Protein AF-A0A1X9M8N9-F1 (afdb_monomer_lite)

Organism: NCBI:txid199441

Structure (mmCIF, N/CA/C/O backbone):
data_AF-A0A1X9M8N9-F1
#
_entry.id   AF-A0A1X9M8N9-F1
#
loop_
_atom_site.group_PDB
_atom_site.id
_atom_site.type_symbol
_atom_site.label_atom_id
_atom_site.label_alt_id
_atom_site.label_comp_id
_atom_site.label_asym_id
_atom_site.label_entity_id
_atom_site.label_seq_id
_atom_site.pdbx_PDB_ins_code
_atom_site.Cartn_x
_atom_site.Cartn_y
_atom_site.Cartn_z
_atom_site.occupancy
_atom_site.B_iso_or_equiv
_atom_site.auth_seq_id
_atom_site.auth_comp_id
_atom_site.auth_asym_id
_atom_site.auth_atom_id
_atom_site.pdbx_PDB_model_num
ATOM 1 N N . MET A 1 1 ? -0.049 -10.319 -2.020 1.00 65.56 1 MET A N 1
ATOM 2 C CA . MET A 1 1 ? -0.337 -9.346 -0.952 1.00 65.56 1 MET A CA 1
ATOM 3 C C . MET A 1 1 ? 0.998 -8.796 -0.498 1.00 65.56 1 MET A C 1
ATOM 5 O O . MET A 1 1 ? 1.839 -9.592 -0.102 1.00 65.56 1 MET A O 1
ATOM 9 N N . TYR A 1 2 ? 1.222 -7.493 -0.651 1.00 76.38 2 TYR A N 1
ATOM 10 C CA . TYR A 1 2 ? 2.465 -6.838 -0.235 1.00 76.38 2 TYR A CA 1
ATOM 11 C C . TYR A 1 2 ? 2.191 -6.072 1.050 1.00 76.38 2 TYR A C 1
ATOM 13 O O . TYR A 1 2 ? 1.311 -5.216 1.072 1.00 76.38 2 TYR A O 1
ATOM 21 N N . GLN A 1 3 ? 2.892 -6.404 2.129 1.00 78.19 3 GLN A N 1
ATOM 22 C CA . GLN A 1 3 ? 2.722 -5.686 3.384 1.00 78.19 3 GLN A CA 1
ATOM 23 C C . GLN A 1 3 ? 3.499 -4.371 3.316 1.00 78.19 3 GLN A C 1
ATOM 25 O O . GLN A 1 3 ? 4.709 -4.378 3.117 1.00 78.19 3 GLN A O 1
ATOM 30 N N . VAL A 1 4 ? 2.783 -3.255 3.454 1.00 82.38 4 VAL A N 1
ATOM 31 C CA . VAL A 1 4 ? 3.346 -1.898 3.418 1.00 82.38 4 VAL A CA 1
ATOM 32 C C . VAL A 1 4 ? 3.752 -1.474 4.830 1.00 82.38 4 VAL A C 1
ATOM 34 O O . VAL A 1 4 ? 4.841 -0.952 5.035 1.00 82.38 4 VAL A O 1
ATOM 37 N N . ASN A 1 5 ? 2.888 -1.733 5.818 1.00 81.44 5 ASN A N 1
ATOM 38 C CA . ASN A 1 5 ? 3.189 -1.604 7.247 1.00 81.44 5 ASN A CA 1
ATOM 39 C C . ASN A 1 5 ? 2.249 -2.487 8.089 1.00 81.44 5 ASN A C 1
ATOM 41 O O . ASN A 1 5 ? 1.584 -3.378 7.566 1.00 81.44 5 ASN A O 1
ATOM 45 N N . GLU A 1 6 ? 2.189 -2.258 9.404 1.00 80.69 6 GLU A N 1
ATOM 46 C CA . GLU A 1 6 ? 1.343 -3.015 10.344 1.00 80.69 6 GLU A CA 1
ATOM 47 C C . GLU A 1 6 ? -0.164 -2.915 10.055 1.00 80.69 6 GLU A C 1
ATOM 49 O O . GLU A 1 6 ? -0.924 -3.797 10.438 1.00 80.69 6 GLU A O 1
ATOM 54 N N . THR A 1 7 ? -0.603 -1.846 9.387 1.00 83.94 7 THR A N 1
ATOM 55 C CA . THR A 1 7 ? -2.024 -1.545 9.143 1.00 83.94 7 THR A CA 1
ATOM 56 C C . THR A 1 7 ? -2.364 -1.383 7.666 1.00 83.94 7 THR A C 1
ATOM 58 O O . THR A 1 7 ? -3.517 -1.120 7.341 1.00 83.94 7 THR A O 1
ATOM 61 N N . MET A 1 8 ? -1.389 -1.494 6.762 1.00 88.00 8 MET A N 1
ATOM 62 C CA . MET A 1 8 ? -1.583 -1.281 5.330 1.00 88.00 8 MET A CA 1
ATOM 63 C C . MET A 1 8 ? -0.944 -2.381 4.504 1.00 88.00 8 MET A C 1
ATOM 65 O O . MET A 1 8 ? 0.198 -2.790 4.726 1.00 88.00 8 MET A O 1
ATOM 69 N N . VAL A 1 9 ? -1.699 -2.822 3.510 1.00 91.38 9 VAL A N 1
ATOM 70 C CA . VAL A 1 9 ? -1.356 -3.931 2.631 1.00 91.38 9 VAL A CA 1
ATOM 71 C C . VAL A 1 9 ? -1.786 -3.578 1.213 1.00 91.38 9 VAL A C 1
ATOM 73 O O . VAL A 1 9 ? -2.818 -2.946 1.015 1.00 91.38 9 VAL A O 1
ATOM 76 N N . ILE A 1 10 ? -1.006 -3.972 0.215 1.00 91.75 10 ILE A N 1
ATOM 77 C CA . ILE A 1 10 ? -1.425 -3.918 -1.183 1.00 91.75 10 ILE A CA 1
ATOM 78 C C . ILE A 1 10 ? -1.981 -5.291 -1.550 1.00 91.75 10 ILE A C 1
ATOM 80 O O . ILE A 1 10 ? -1.266 -6.305 -1.554 1.00 91.75 10 ILE A O 1
ATOM 84 N N . GLU A 1 11 ? -3.271 -5.324 -1.851 1.00 92.81 11 GLU A N 1
ATOM 85 C CA . GLU A 1 11 ? -3.983 -6.500 -2.334 1.00 92.81 11 GLU A CA 1
ATOM 86 C C . GLU A 1 11 ? -4.231 -6.365 -3.839 1.00 92.81 11 GLU A C 1
ATOM 88 O O . GLU A 1 11 ? -4.527 -5.284 -4.342 1.00 92.81 11 GLU A O 1
ATOM 93 N N . LYS A 1 12 ? -4.091 -7.470 -4.579 1.00 91.25 12 LYS A N 1
ATOM 94 C CA . LYS A 1 12 ? -4.491 -7.503 -5.986 1.00 91.25 12 LYS A CA 1
ATOM 95 C C . LYS A 1 12 ? -5.992 -7.775 -6.035 1.00 91.25 12 LYS A C 1
ATOM 97 O O . LYS A 1 12 ? -6.426 -8.815 -5.543 1.00 91.25 12 LYS A O 1
ATOM 102 N N . MET A 1 13 ? -6.750 -6.848 -6.608 1.00 89.19 13 MET A N 1
ATOM 103 C CA . MET A 1 13 ? -8.196 -6.936 -6.795 1.00 89.19 13 MET A CA 1
ATOM 104 C C . MET A 1 13 ? -8.474 -6.838 -8.295 1.00 89.19 13 MET A C 1
ATOM 106 O O . MET A 1 13 ? -8.305 -5.777 -8.894 1.00 89.19 13 MET A O 1
ATOM 110 N N . ASP A 1 14 ? -8.830 -7.968 -8.904 1.00 88.19 14 ASP A N 1
ATOM 111 C CA . ASP A 1 14 ? -8.984 -8.119 -10.3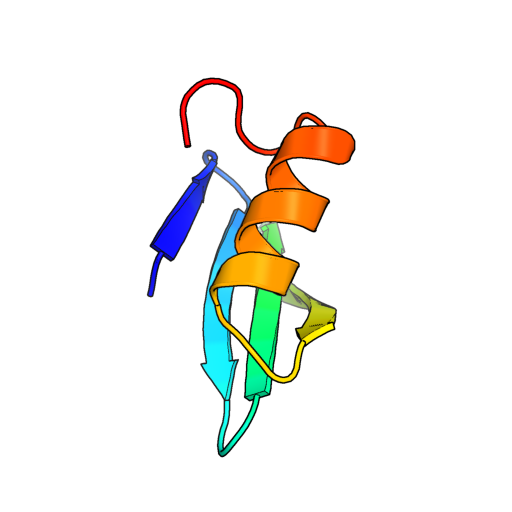54 1.00 88.19 14 ASP A CA 1
ATOM 112 C C . ASP A 1 14 ? -7.715 -7.701 -11.129 1.00 88.19 14 ASP A C 1
ATOM 114 O O . ASP A 1 14 ? -6.652 -8.317 -10.981 1.00 88.19 14 ASP A O 1
ATOM 118 N N . GLU A 1 15 ? -7.815 -6.652 -11.947 1.00 91.31 15 GLU A N 1
ATOM 119 C CA . GLU A 1 15 ? -6.720 -6.086 -12.747 1.00 91.31 15 GLU A CA 1
ATOM 120 C C . GLU A 1 15 ? -6.010 -4.906 -12.064 1.00 91.31 15 GLU A C 1
ATOM 122 O O . GLU A 1 15 ? -5.120 -4.301 -12.655 1.00 91.31 15 GLU A O 1
ATOM 127 N N . HIS A 1 16 ? -6.359 -4.596 -10.812 1.00 92.19 16 HIS A N 1
ATOM 128 C CA . HIS A 1 16 ? -5.788 -3.482 -10.060 1.00 92.19 16 HIS A CA 1
ATOM 129 C C . HIS A 1 16 ? -5.039 -3.948 -8.805 1.00 92.19 16 HIS A C 1
ATOM 131 O O . HIS A 1 16 ? -5.272 -5.024 -8.246 1.00 92.19 16 HIS A O 1
ATOM 137 N N . PHE A 1 17 ? -4.139 -3.094 -8.332 1.00 93.62 17 PHE A N 1
ATOM 138 C CA . PHE A 1 17 ? -3.426 -3.214 -7.068 1.00 93.62 17 PHE A CA 1
ATOM 139 C C . PHE A 1 17 ? -3.965 -2.159 -6.110 1.00 93.62 17 PHE A C 1
ATOM 141 O O . PHE A 1 17 ? -3.761 -0.967 -6.317 1.00 93.62 17 PHE A O 1
ATOM 148 N N . CYS A 1 18 ? -4.675 -2.583 -5.073 1.00 94.00 18 CYS A N 1
ATOM 149 C CA . CYS A 1 18 ? -5.342 -1.688 -4.141 1.00 94.00 18 CYS A CA 1
ATOM 150 C C . CYS A 1 18 ? -4.601 -1.629 -2.809 1.00 94.00 18 CYS A C 1
ATOM 152 O O . CYS A 1 18 ? -4.321 -2.658 -2.194 1.00 94.00 18 CYS A O 1
ATOM 154 N N . LEU A 1 19 ? -4.314 -0.412 -2.351 1.00 91.88 19 LEU A N 1
ATOM 155 C CA . LEU A 1 19 ? -3.853 -0.139 -1.000 1.00 91.88 19 LEU A CA 1
ATOM 156 C C . LEU A 1 19 ? -5.048 -0.248 -0.051 1.00 91.88 19 LEU A C 1
ATOM 158 O O . LEU A 1 19 ? -5.989 0.549 -0.097 1.00 91.88 19 LEU A O 1
ATOM 162 N N . VAL A 1 20 ? -4.997 -1.251 0.811 1.00 92.75 20 VAL A N 1
ATOM 163 C CA . VAL A 1 20 ? -6.019 -1.557 1.798 1.00 92.75 20 VAL A CA 1
ATOM 164 C C . VAL A 1 20 ? -5.464 -1.248 3.175 1.00 92.75 20 VAL A C 1
ATOM 166 O O . VAL A 1 20 ? -4.406 -1.739 3.568 1.00 92.75 20 VAL A O 1
ATOM 169 N N . LYS A 1 21 ? -6.202 -0.436 3.924 1.00 89.88 21 LYS A N 1
ATOM 170 C CA . LYS A 1 21 ? -5.946 -0.178 5.332 1.00 89.88 21 LYS A CA 1
ATOM 171 C C . LYS A 1 21 ? -6.785 -1.127 6.174 1.00 89.88 21 LYS A C 1
ATOM 173 O O . LYS A 1 21 ? -8.012 -1.110 6.094 1.00 89.88 21 LYS A O 1
ATOM 178 N N . GLU A 1 22 ? -6.132 -1.928 7.001 1.00 87.56 22 GLU A N 1
ATOM 179 C CA . GLU A 1 22 ? -6.773 -2.790 7.981 1.00 87.56 22 GLU A CA 1
ATOM 180 C C . GLU A 1 22 ? -6.666 -2.155 9.370 1.00 87.56 22 GLU A C 1
ATOM 182 O O . GLU A 1 22 ? -5.589 -2.026 9.951 1.00 87.56 22 GLU A O 1
ATOM 187 N N . ALA A 1 23 ? -7.805 -1.723 9.907 1.00 82.50 23 ALA A N 1
ATOM 188 C CA . ALA A 1 23 ? -7.890 -1.161 11.247 1.00 82.50 23 ALA A CA 1
ATOM 189 C C . ALA A 1 23 ? -9.083 -1.766 11.989 1.00 82.50 23 ALA A C 1
ATOM 191 O O . ALA A 1 23 ? -10.223 -1.681 11.533 1.00 82.50 23 ALA A O 1
ATOM 192 N N . LYS A 1 24 ? -8.829 -2.353 13.167 1.00 81.94 24 LYS A N 1
ATOM 193 C CA . LYS A 1 24 ? -9.866 -2.921 14.054 1.00 81.94 24 LYS A CA 1
ATOM 194 C C . LYS A 1 24 ? -10.785 -3.935 13.344 1.00 81.94 24 LYS A C 1
ATOM 196 O O . LYS A 1 24 ? -12.000 -3.902 13.527 1.00 81.94 24 LYS A O 1
ATOM 201 N N . GLY A 1 25 ? -10.210 -4.798 12.502 1.00 80.25 25 GLY A N 1
ATOM 202 C CA . GLY A 1 25 ? -10.947 -5.824 11.753 1.00 80.25 25 GLY A CA 1
ATOM 203 C C . GLY A 1 25 ? -11.807 -5.288 10.602 1.00 80.25 25 GLY A C 1
ATOM 204 O O . GLY A 1 25 ? -12.584 -6.042 10.022 1.00 80.25 25 GLY A O 1
ATOM 205 N N . L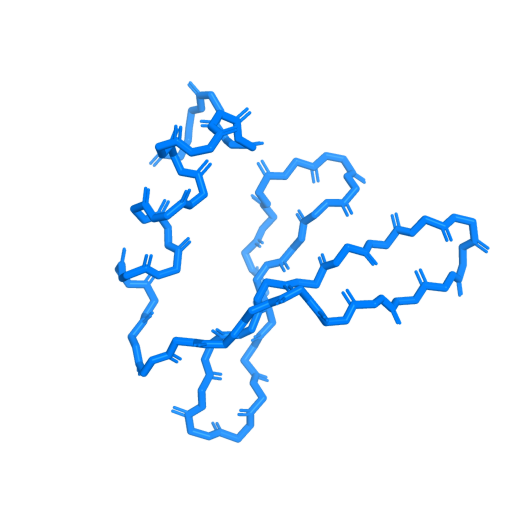YS A 1 26 ? -11.692 -3.997 10.261 1.00 84.50 26 LYS A N 1
ATOM 206 C CA . LYS A 1 26 ? -12.287 -3.418 9.054 1.00 84.50 26 LYS A CA 1
ATOM 207 C C . LYS A 1 26 ? -11.197 -3.146 8.030 1.00 84.50 26 LYS A C 1
ATOM 209 O O . LYS A 1 26 ? -10.206 -2.485 8.341 1.00 84.50 26 LYS A O 1
ATOM 214 N N . LYS A 1 27 ? -11.418 -3.641 6.815 1.00 88.56 27 LYS A N 1
ATOM 215 C CA . LYS A 1 27 ? -10.613 -3.337 5.635 1.00 88.56 27 LYS A CA 1
ATOM 216 C C . LYS A 1 27 ? -11.255 -2.176 4.885 1.00 88.56 27 LYS A C 1
ATOM 218 O O . LYS A 1 27 ? -12.424 -2.260 4.516 1.00 88.56 27 LYS A O 1
ATOM 223 N N . THR A 1 28 ? -10.490 -1.118 4.659 1.00 91.44 28 THR A N 1
ATOM 224 C CA . THR A 1 28 ? -10.899 0.033 3.851 1.00 91.44 28 THR A CA 1
ATOM 225 C C . THR A 1 28 ? -9.944 0.158 2.677 1.00 91.44 28 THR A C 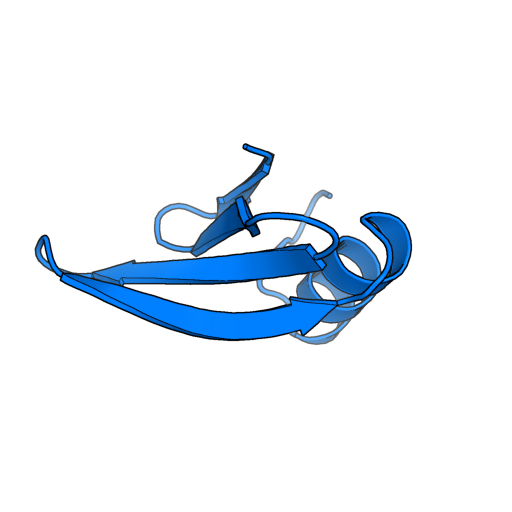1
ATOM 227 O O . THR A 1 28 ? -8.733 0.228 2.875 1.00 91.44 28 THR A O 1
ATOM 230 N N . VAL A 1 29 ? -10.480 0.186 1.458 1.00 91.06 29 VAL A N 1
ATOM 231 C CA . VAL A 1 29 ? -9.693 0.498 0.261 1.00 91.06 29 VAL A CA 1
ATOM 232 C C . VAL A 1 29 ? -9.447 2.005 0.240 1.00 91.06 29 VAL A C 1
ATOM 234 O O . VAL A 1 29 ? -10.399 2.780 0.214 1.00 91.06 29 VAL A O 1
ATOM 237 N N . GLU A 1 30 ? -8.182 2.414 0.277 1.00 88.69 30 GLU A N 1
ATOM 238 C CA . GLU A 1 30 ? -7.787 3.825 0.190 1.00 88.69 30 GLU A CA 1
ATOM 239 C C . GLU A 1 30 ? -7.635 4.253 -1.273 1.00 88.69 30 GLU A C 1
ATOM 241 O O . GLU A 1 30 ? -8.148 5.293 -1.682 1.00 88.69 30 GLU A O 1
ATOM 246 N N . MET A 1 31 ? -6.923 3.449 -2.070 1.00 90.88 31 MET A N 1
ATOM 247 C CA . MET A 1 31 ? -6.599 3.771 -3.461 1.00 90.88 31 MET A CA 1
ATOM 248 C C . MET A 1 31 ? -6.265 2.510 -4.254 1.00 90.88 31 MET A C 1
ATOM 250 O O . MET A 1 31 ? -5.703 1.571 -3.697 1.00 90.88 31 MET A O 1
ATOM 254 N N . CYS A 1 32 ? -6.575 2.502 -5.549 1.00 93.00 32 CYS A N 1
ATOM 255 C CA . CYS A 1 32 ? -6.223 1.421 -6.466 1.00 93.00 32 CYS A CA 1
ATOM 256 C C . CYS A 1 32 ? -5.370 1.945 -7.618 1.00 93.00 32 CYS A C 1
ATOM 258 O O . CYS A 1 32 ? -5.563 3.065 -8.088 1.00 93.00 32 CYS A O 1
ATOM 260 N N . PHE A 1 33 ? -4.445 1.106 -8.064 1.00 94.12 33 PHE A N 1
ATOM 261 C CA . PHE A 1 33 ? -3.442 1.408 -9.073 1.00 94.12 33 PHE A CA 1
ATOM 262 C C . PHE A 1 33 ? -3.461 0.338 -10.159 1.00 94.12 33 PHE A C 1
ATOM 264 O O . PHE A 1 33 ? -3.784 -0.819 -9.893 1.00 94.12 33 PHE A O 1
ATOM 271 N N . SER A 1 34 ? -3.084 0.707 -11.378 1.00 92.81 34 SER A N 1
ATOM 272 C CA . SER A 1 34 ? -2.983 -0.244 -12.491 1.00 92.81 34 SER A CA 1
ATOM 273 C C . SER A 1 34 ? -1.747 -1.139 -12.375 1.00 92.81 34 SER A C 1
ATOM 275 O O . SER A 1 34 ? -1.750 -2.270 -12.853 1.00 92.81 34 SER A O 1
ATOM 277 N N . THR A 1 35 ? -0.683 -0.652 -11.728 1.00 92.81 35 THR A N 1
ATOM 278 C CA . THR A 1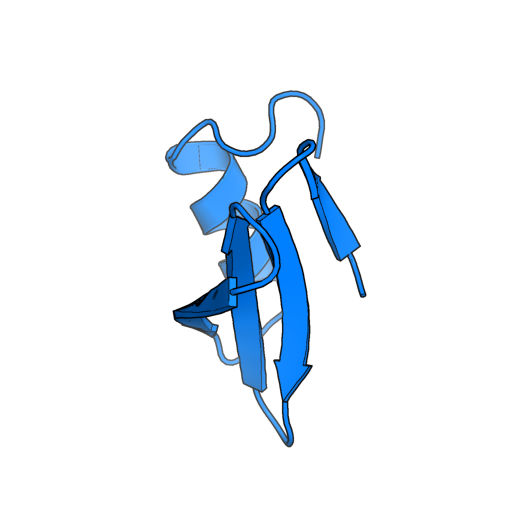 35 ? 0.567 -1.3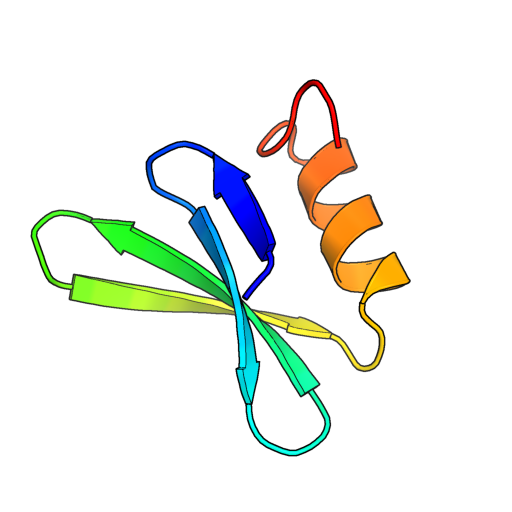94 -11.540 1.00 92.81 35 THR A CA 1
ATOM 279 C C . THR A 1 35 ? 0.963 -1.468 -10.068 1.00 92.81 35 THR A C 1
ATOM 281 O O . THR A 1 35 ? 0.576 -0.634 -9.247 1.00 92.81 35 THR A O 1
ATOM 284 N N . ILE A 1 36 ? 1.749 -2.490 -9.723 1.00 90.38 36 ILE A N 1
ATOM 285 C CA . ILE A 1 36 ? 2.303 -2.635 -8.373 1.00 90.38 36 ILE A CA 1
ATOM 286 C C . ILE A 1 36 ? 3.355 -1.559 -8.071 1.00 90.38 36 ILE A C 1
ATOM 288 O O . ILE A 1 36 ? 3.463 -1.120 -6.930 1.00 90.38 36 ILE A O 1
ATOM 292 N N . GLU A 1 37 ? 4.099 -1.110 -9.083 1.00 91.06 37 GLU A N 1
ATOM 293 C CA . GLU A 1 37 ? 5.140 -0.085 -8.950 1.00 91.06 37 GLU A CA 1
ATOM 294 C C . GLU A 1 37 ? 4.543 1.264 -8.547 1.00 91.06 37 GLU A C 1
ATOM 296 O O . GLU A 1 37 ? 5.057 1.909 -7.632 1.00 91.06 37 GLU A O 1
ATOM 301 N N . ASP A 1 38 ? 3.410 1.646 -9.143 1.00 91.94 38 ASP A N 1
ATOM 302 C CA . ASP A 1 38 ? 2.680 2.860 -8.763 1.00 91.94 38 ASP A CA 1
ATOM 303 C C . ASP A 1 38 ? 2.172 2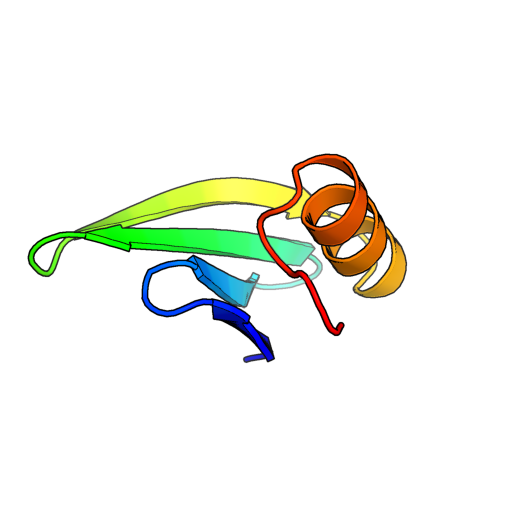.773 -7.316 1.00 91.94 38 ASP A C 1
ATOM 305 O O . ASP A 1 38 ? 2.322 3.715 -6.535 1.00 91.94 38 ASP A O 1
ATOM 309 N N . ALA A 1 39 ? 1.623 1.615 -6.927 1.00 91.25 39 ALA A N 1
ATOM 310 C CA . ALA A 1 39 ? 1.121 1.388 -5.572 1.00 91.25 39 ALA A CA 1
ATOM 311 C C . ALA A 1 39 ? 2.237 1.464 -4.514 1.00 91.25 39 ALA A C 1
ATOM 313 O O . ALA A 1 39 ? 2.037 2.026 -3.429 1.00 91.25 39 ALA A O 1
ATOM 314 N N . LEU A 1 40 ? 3.417 0.919 -4.823 1.00 89.25 40 LEU A N 1
ATOM 315 C CA . LEU A 1 40 ? 4.595 0.978 -3.957 1.00 89.25 40 LEU A CA 1
ATOM 316 C C . LEU A 1 40 ? 5.166 2.397 -3.885 1.00 89.25 40 LEU A C 1
ATOM 318 O O . LEU A 1 40 ? 5.408 2.892 -2.785 1.00 89.25 40 LEU A O 1
ATOM 322 N N . SER A 1 41 ? 5.301 3.075 -5.026 1.00 90.19 41 SER A N 1
ATOM 323 C CA . SER A 1 41 ? 5.809 4.451 -5.101 1.00 90.19 41 SER A CA 1
ATOM 324 C C . SER A 1 41 ? 4.930 5.410 -4.301 1.00 90.19 41 SER A C 1
ATOM 326 O O . SER A 1 41 ? 5.427 6.157 -3.461 1.00 90.19 41 SER A O 1
ATOM 328 N N . TYR A 1 42 ? 3.606 5.310 -4.457 1.00 90.19 42 TYR A N 1
ATOM 329 C CA . TYR A 1 42 ? 2.654 6.076 -3.653 1.00 90.19 42 TYR A CA 1
ATOM 330 C C . TYR A 1 42 ? 2.799 5.784 -2.154 1.00 90.19 42 TYR A C 1
ATOM 332 O O . TYR A 1 42 ? 2.794 6.694 -1.323 1.00 90.19 42 TYR A O 1
ATOM 340 N N . SER A 1 43 ? 2.954 4.509 -1.791 1.00 88.81 43 SER A N 1
ATOM 341 C CA . SER A 1 43 ? 3.132 4.100 -0.395 1.00 88.81 43 SER A CA 1
ATOM 342 C C . SER A 1 43 ? 4.433 4.641 0.213 1.00 88.81 43 SER A C 1
ATOM 344 O O . SER A 1 43 ? 4.450 5.007 1.393 1.00 88.81 43 SER A O 1
ATOM 346 N N . PHE A 1 44 ? 5.500 4.740 -0.581 1.00 86.81 44 PHE A N 1
ATOM 347 C CA . PHE A 1 44 ? 6.771 5.344 -0.188 1.00 86.81 44 PHE A CA 1
ATOM 348 C C . PHE A 1 44 ? 6.647 6.866 -0.013 1.00 86.81 44 PHE A C 1
ATOM 350 O O . PHE A 1 44 ? 7.003 7.397 1.040 1.00 86.81 44 PHE A O 1
ATOM 357 N N . GLU A 1 45 ? 6.055 7.575 -0.981 1.00 87.31 45 GLU A N 1
ATOM 358 C CA . GLU A 1 45 ? 5.839 9.030 -0.909 1.00 87.31 45 GLU A CA 1
ATOM 359 C C . GLU A 1 45 ? 4.987 9.438 0.297 1.00 87.31 45 GLU A C 1
ATOM 361 O O . GLU A 1 45 ? 5.258 10.434 0.975 1.00 87.31 45 GLU A O 1
ATOM 366 N N . ARG A 1 46 ? 3.966 8.635 0.611 1.00 85.81 46 ARG A N 1
ATOM 367 C CA . ARG A 1 46 ? 3.108 8.832 1.784 1.00 85.81 46 ARG A CA 1
ATOM 368 C C . ARG A 1 46 ? 3.761 8.421 3.101 1.00 85.81 46 ARG A C 1
ATOM 370 O O . ARG A 1 46 ? 3.149 8.614 4.151 1.00 85.81 46 ARG A O 1
ATOM 377 N N . LYS A 1 47 ? 4.989 7.891 3.064 1.00 81.56 47 LYS A N 1
ATOM 378 C CA . LYS A 1 47 ? 5.720 7.343 4.218 1.00 81.56 47 LYS A CA 1
ATOM 379 C C . LYS A 1 47 ? 4.948 6.232 4.929 1.00 81.56 47 LYS A C 1
ATOM 381 O O . LYS A 1 47 ? 5.106 6.031 6.131 1.00 81.56 47 LYS A O 1
ATOM 386 N N . TYR A 1 48 ? 4.098 5.519 4.193 1.00 79.38 48 TYR A N 1
ATOM 387 C CA . TYR A 1 48 ? 3.454 4.312 4.698 1.00 79.38 48 TYR A CA 1
ATOM 388 C C . TYR A 1 48 ? 4.443 3.167 4.757 1.00 79.38 48 TYR A C 1
ATOM 390 O O . TYR A 1 48 ? 4.337 2.349 5.663 1.00 79.38 48 TYR A O 1
ATOM 398 N N . CYS A 1 49 ? 5.405 3.150 3.837 1.00 67.44 49 CYS A N 1
ATOM 399 C CA . CYS A 1 49 ? 6.526 2.241 3.886 1.00 67.44 49 CYS A CA 1
ATOM 400 C C . CYS A 1 49 ? 7.841 3.001 4.001 1.00 67.44 49 CYS A C 1
ATOM 402 O O . CYS A 1 49 ? 8.145 3.855 3.173 1.00 67.44 49 CYS A O 1
ATOM 404 N N . THR A 1 50 ? 8.613 2.693 5.038 1.00 61.34 50 THR A N 1
ATOM 405 C CA . THR A 1 50 ? 9.937 3.279 5.290 1.00 61.34 50 THR A CA 1
ATOM 406 C C . THR A 1 50 ? 11.085 2.428 4.741 1.00 61.34 50 THR A C 1
ATOM 408 O O . THR A 1 50 ? 12.219 2.901 4.727 1.00 61.34 50 THR A O 1
ATOM 411 N N . SER A 1 51 ? 10.809 1.202 4.277 1.00 59.44 51 SER A N 1
ATOM 412 C CA . SER A 1 51 ? 11.801 0.276 3.702 1.00 59.44 51 SER A CA 1
ATOM 413 C C . SER A 1 51 ? 11.225 -0.679 2.637 1.00 59.44 51 SER A C 1
ATOM 415 O O . SER A 1 51 ? 11.690 -1.813 2.520 1.00 59.44 51 SER A O 1
ATOM 417 N N . CYS A 1 52 ? 10.190 -0.239 1.917 1.00 57.75 52 CYS A N 1
ATOM 418 C CA . CYS A 1 52 ? 9.811 -0.801 0.619 1.00 57.75 52 CYS A CA 1
ATOM 419 C C . CYS A 1 52 ? 10.723 -0.165 -0.443 1.00 57.75 52 CYS A C 1
ATOM 421 O O . CYS A 1 52 ? 10.950 -0.838 -1.461 1.00 57.75 52 CYS A O 1
#

Radius of gyration: 10.02 Å; chains: 1; bounding box: 24×18×27 Å

Secondary structure (DSSP, 8-state):
-EE-SSSEEEEEETTEEEEEEEETTEEEEEEEESSHHHHHHHHHHTTS-S--

Foldseek 3Di:
DADQDPFWDFDDDPQWTFIWGHDPNDTDTPDIHNDPVVVNVVSVVVVSHPPD

pLDDT: mean 85.71, std 8.9, range [57.75, 94.12]

Sequence (52 aa):
MYQVNETMVIEKMDEHFCLVKEAKGKKTVEMCFSTIEDALSYSFERKYCTSC